Protein AF-A0A2M7PK44-F1 (afdb_monomer)

Solvent-accessible surface area (backbone atoms only — not comparable to full-atom values): 5521 Å² total; per-residue (Å²): 140,90,81,78,91,75,92,77,77,71,79,72,55,87,37,55,35,80,45,60,81,54,93,77,84,83,74,84,81,74,60,81,86,42,70,56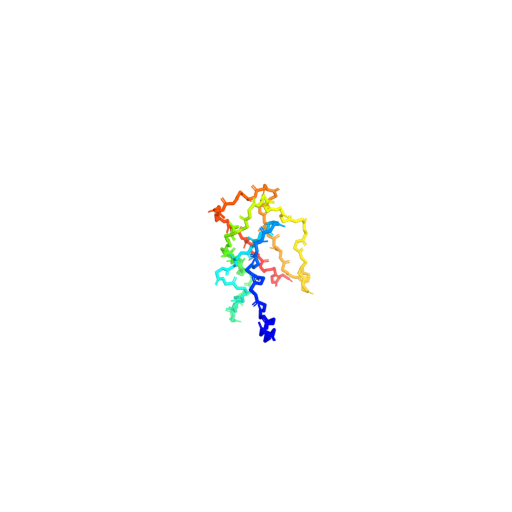,67,42,70,41,44,32,30,25,76,17,75,32,64,34,64,68,84,72,91,80,66,94,48,92,47,49,48,75,44,65,60,81,58,68,39,45,54,74,39,71,51,54,35,40,33,30,39,58,72,127

Structure (mmCIF, N/CA/C/O backbone):
data_AF-A0A2M7PK44-F1
#
_entry.id   AF-A0A2M7PK44-F1
#
loop_
_atom_site.group_PDB
_atom_site.id
_atom_site.type_symbol
_atom_site.label_atom_id
_atom_site.label_alt_id
_atom_site.label_comp_id
_atom_site.label_asym_id
_atom_site.label_entity_id
_atom_site.label_seq_id
_atom_site.pdbx_PDB_ins_code
_atom_site.Cartn_x
_atom_site.Cartn_y
_atom_site.Cartn_z
_atom_site.occupancy
_atom_site.B_iso_or_equiv
_atom_site.auth_seq_id
_atom_site.auth_comp_id
_atom_site.auth_asym_id
_atom_site.auth_atom_id
_atom_site.pdbx_PDB_model_num
ATOM 1 N N . MET A 1 1 ? -31.149 -32.688 28.047 1.00 41.31 1 MET A N 1
ATOM 2 C CA . MET A 1 1 ? -30.842 -32.519 26.614 1.00 41.31 1 MET A CA 1
ATOM 3 C C . MET A 1 1 ? -29.975 -31.275 26.479 1.00 41.31 1 MET A C 1
ATOM 5 O O . MET A 1 1 ? -30.512 -30.181 26.492 1.00 41.31 1 MET A O 1
ATOM 9 N N . VAL A 1 2 ? -28.649 -31.420 26.500 1.00 41.50 2 VAL A N 1
ATOM 10 C CA . VAL A 1 2 ? -27.717 -30.297 26.296 1.00 41.50 2 VAL A CA 1
ATOM 11 C C . VAL A 1 2 ? -27.259 -30.405 24.850 1.00 41.50 2 VAL A C 1
ATOM 13 O O . VAL A 1 2 ? -26.595 -31.377 24.499 1.00 41.50 2 VAL A O 1
ATOM 16 N N . MET A 1 3 ? -27.707 -29.482 24.000 1.00 42.59 3 MET A N 1
ATOM 17 C CA . MET A 1 3 ? -27.347 -29.451 22.587 1.00 42.59 3 MET A CA 1
ATOM 18 C C . MET A 1 3 ? -26.459 -28.239 22.292 1.00 42.59 3 MET A C 1
ATOM 20 O O . MET A 1 3 ? -26.861 -27.107 22.530 1.00 42.59 3 MET A O 1
ATOM 24 N N . VAL A 1 4 ? -25.297 -28.573 21.725 1.00 52.47 4 VAL A N 1
ATOM 25 C CA . VAL A 1 4 ? -24.449 -27.851 20.761 1.00 52.47 4 VAL A CA 1
ATOM 26 C C . VAL A 1 4 ? -23.774 -26.527 21.156 1.00 52.47 4 VAL A C 1
ATOM 28 O O . VAL A 1 4 ? -24.376 -25.464 21.217 1.00 52.47 4 VAL A O 1
ATOM 31 N N . ASN A 1 5 ? -22.443 -26.622 21.277 1.00 67.81 5 ASN A N 1
ATOM 32 C CA . ASN A 1 5 ? -21.498 -25.581 20.876 1.00 67.81 5 ASN A CA 1
ATOM 33 C C . ASN A 1 5 ? -21.613 -25.348 19.361 1.00 67.81 5 ASN A C 1
ATOM 35 O O . ASN A 1 5 ? -21.540 -26.314 18.599 1.00 67.81 5 ASN A O 1
ATOM 39 N N . ALA A 1 6 ? -21.675 -24.094 18.925 1.00 53.84 6 ALA A N 1
ATOM 40 C CA . ALA A 1 6 ? -21.255 -23.695 17.588 1.00 53.84 6 ALA A CA 1
ATOM 41 C C . ALA A 1 6 ? -20.727 -22.261 17.663 1.00 53.84 6 ALA A C 1
ATOM 43 O O . ALA A 1 6 ? -21.357 -21.375 18.230 1.00 53.84 6 ALA A O 1
ATOM 44 N N . GLN A 1 7 ? -19.505 -22.108 17.180 1.00 53.38 7 GLN A N 1
ATOM 45 C CA . GLN A 1 7 ? -18.732 -20.884 17.117 1.00 53.38 7 GLN A CA 1
ATOM 46 C C . GLN A 1 7 ? -19.471 -19.847 16.268 1.00 53.38 7 GLN A C 1
ATOM 48 O O . GLN A 1 7 ? -19.513 -19.973 15.053 1.00 53.38 7 GLN A O 1
ATOM 53 N N . ASP A 1 8 ? -19.991 -18.813 16.913 1.00 45.56 8 ASP A N 1
ATOM 54 C CA . ASP A 1 8 ? -20.245 -17.521 16.285 1.00 45.56 8 ASP A CA 1
ATOM 55 C C . ASP A 1 8 ? -19.477 -16.475 17.098 1.00 45.56 8 ASP A C 1
ATOM 57 O O . ASP A 1 8 ? -20.024 -15.519 17.648 1.00 45.56 8 ASP A O 1
ATOM 61 N N . ASP A 1 9 ? -18.156 -16.668 17.176 1.00 48.28 9 ASP A N 1
ATOM 62 C CA . ASP A 1 9 ? -17.217 -15.559 17.298 1.00 48.28 9 ASP A CA 1
ATOM 63 C C . ASP A 1 9 ? -17.348 -14.737 16.010 1.00 48.28 9 ASP A C 1
ATOM 65 O O . ASP A 1 9 ? -16.504 -14.777 15.113 1.00 48.28 9 ASP A O 1
ATOM 69 N N . ALA A 1 10 ? -18.455 -13.998 15.897 1.00 49.47 10 ALA A N 1
ATOM 70 C CA . ALA A 1 10 ? -18.513 -12.809 15.080 1.00 49.47 10 ALA A CA 1
ATOM 71 C C . ALA A 1 10 ? -17.318 -11.987 15.541 1.00 49.47 10 ALA A C 1
ATOM 73 O O . ALA A 1 10 ? -17.345 -11.416 16.632 1.00 49.47 10 ALA A O 1
ATOM 74 N N . LYS A 1 11 ? -16.238 -12.055 14.757 1.00 52.50 11 LYS A N 1
ATOM 75 C CA . LYS A 1 11 ? -14.974 -11.352 14.92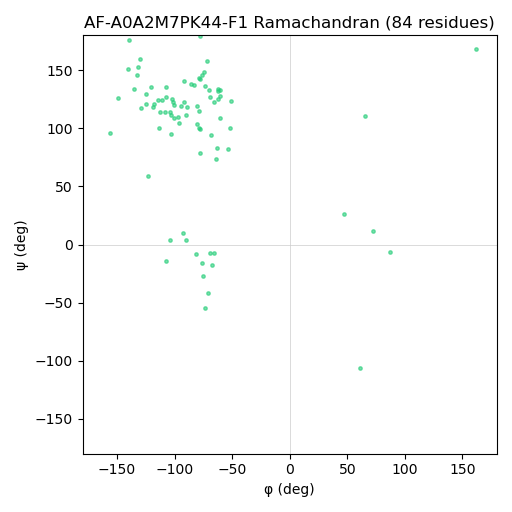6 1.00 52.50 11 LYS A CA 1
ATOM 76 C C . LYS A 1 11 ? -15.308 -9.873 15.050 1.00 52.50 11 LYS A C 1
ATOM 78 O O . LYS A 1 11 ? -15.296 -9.123 14.083 1.00 52.50 11 LYS A O 1
ATOM 83 N N . LYS A 1 12 ? -15.681 -9.458 16.256 1.00 51.50 12 LYS A N 1
ATOM 84 C CA . LYS A 1 12 ? -15.808 -8.073 16.645 1.00 51.50 12 LYS A CA 1
ATOM 85 C C . LYS A 1 12 ? -14.366 -7.621 16.627 1.00 51.50 12 LYS A C 1
ATOM 87 O O . LYS A 1 12 ? -13.618 -7.941 17.548 1.00 51.50 12 LYS A O 1
ATOM 92 N N . ALA A 1 13 ? -13.944 -7.049 15.504 1.00 55.03 13 ALA A N 1
ATOM 93 C CA . ALA A 1 13 ? -12.605 -6.527 15.329 1.00 55.03 13 ALA A CA 1
ATOM 94 C C . ALA A 1 13 ? -12.426 -5.387 16.338 1.00 55.03 13 ALA A C 1
ATOM 96 O O . ALA A 1 13 ? -12.684 -4.219 16.056 1.00 55.03 13 ALA A O 1
ATOM 97 N N . ASN A 1 14 ? -12.093 -5.754 17.574 1.00 62.03 14 ASN A N 1
ATOM 98 C CA . ASN A 1 14 ? -11.662 -4.855 18.626 1.00 62.03 14 ASN A CA 1
ATOM 99 C C . ASN A 1 14 ? -10.204 -4.542 18.290 1.00 62.03 14 ASN A C 1
ATOM 101 O O . ASN A 1 14 ? -9.292 -5.217 18.767 1.00 62.03 14 ASN A O 1
ATOM 105 N N . GLY A 1 15 ? -10.015 -3.642 17.331 1.00 74.12 15 GLY A N 1
ATOM 106 C CA . GLY A 1 15 ? -8.709 -3.334 16.778 1.00 74.12 15 GLY A CA 1
ATOM 107 C C . GLY A 1 15 ? -8.784 -2.623 15.428 1.00 74.12 15 GLY A C 1
ATOM 108 O O . GLY A 1 15 ? -9.852 -2.573 14.804 1.00 74.12 15 GLY A O 1
ATOM 109 N N . PRO A 1 16 ? -7.649 -2.090 14.957 1.00 81.75 16 PRO A N 1
ATOM 110 C CA . PRO A 1 16 ? -7.523 -1.588 13.600 1.00 81.75 16 PRO A CA 1
ATOM 111 C C . PRO A 1 16 ? -7.569 -2.765 12.617 1.00 81.75 16 PRO A C 1
ATOM 113 O O . PRO A 1 16 ? -6.814 -3.730 12.752 1.00 81.75 16 PRO A O 1
ATOM 116 N N . GLU A 1 17 ? -8.451 -2.697 11.622 1.00 85.56 17 GLU A N 1
ATOM 117 C CA . GLU A 1 17 ? -8.598 -3.737 10.602 1.00 85.56 17 GLU A CA 1
ATOM 118 C C . GLU A 1 17 ? -8.455 -3.106 9.227 1.00 85.56 17 GLU A C 1
ATOM 120 O O . GLU A 1 17 ? -9.191 -2.197 8.862 1.00 85.56 17 GLU A O 1
ATOM 125 N N . ILE A 1 18 ? -7.478 -3.588 8.469 1.00 85.75 18 ILE A N 1
ATOM 126 C CA . ILE A 1 18 ? -7.184 -3.103 7.129 1.00 85.75 18 ILE A CA 1
ATOM 127 C C . ILE A 1 18 ? -7.748 -4.081 6.101 1.00 85.75 18 ILE A C 1
ATOM 129 O O . ILE A 1 18 ? -7.425 -5.268 6.118 1.00 85.75 18 ILE A O 1
ATOM 133 N N . THR A 1 19 ? -8.562 -3.566 5.187 1.00 88.19 19 THR A N 1
ATOM 134 C CA . THR A 1 19 ? -9.069 -4.305 4.032 1.00 88.19 19 THR A CA 1
ATOM 135 C C . THR A 1 19 ? -8.469 -3.701 2.773 1.00 88.19 19 THR A C 1
ATOM 137 O O . THR A 1 19 ? -8.737 -2.551 2.439 1.00 88.19 19 THR A O 1
ATOM 140 N N . PHE A 1 20 ? -7.642 -4.470 2.074 1.00 87.62 20 PHE A N 1
ATOM 141 C CA . PHE A 1 20 ? -7.091 -4.070 0.783 1.00 87.62 20 PHE A CA 1
ATOM 142 C C . PHE A 1 20 ? -8.057 -4.444 -0.333 1.00 87.62 20 PHE A C 1
ATOM 144 O O . PHE A 1 20 ? -8.607 -5.546 -0.332 1.00 87.62 20 PHE A O 1
ATOM 151 N N . LYS A 1 21 ? -8.223 -3.546 -1.305 1.00 85.94 21 LYS A N 1
ATOM 152 C CA . LYS A 1 21 ? -8.968 -3.855 -2.530 1.00 85.94 21 LYS A CA 1
ATOM 153 C C . LYS A 1 21 ? -8.186 -4.826 -3.407 1.00 85.94 21 LYS A C 1
ATOM 155 O O . LYS A 1 21 ? -8.740 -5.788 -3.927 1.00 85.94 21 LYS A O 1
ATOM 160 N N . GLU A 1 22 ? -6.883 -4.594 -3.499 1.00 83.38 22 GLU A N 1
ATOM 161 C CA . GLU A 1 22 ? -5.933 -5.467 -4.167 1.00 83.38 22 GLU A CA 1
ATOM 162 C C . GLU A 1 22 ? -4.695 -5.614 -3.293 1.00 83.38 22 GLU A C 1
ATOM 164 O O . GLU A 1 22 ? -4.175 -4.643 -2.751 1.00 83.38 22 GLU A O 1
ATOM 169 N N . THR A 1 23 ? -4.235 -6.849 -3.129 1.00 80.12 23 THR A N 1
ATOM 170 C CA . THR A 1 23 ? -3.006 -7.171 -2.388 1.00 80.12 23 THR A CA 1
ATOM 171 C C . THR A 1 23 ? -1.871 -7.585 -3.313 1.00 80.12 23 THR A C 1
ATOM 173 O O . THR A 1 23 ? -0.720 -7.654 -2.888 1.00 80.12 23 THR A O 1
ATOM 176 N N . ILE A 1 24 ? -2.198 -7.879 -4.571 1.00 80.31 24 ILE A N 1
ATOM 177 C CA . ILE A 1 24 ? -1.275 -8.358 -5.586 1.00 80.31 24 ILE A CA 1
ATOM 178 C C . ILE A 1 24 ? -1.480 -7.477 -6.807 1.00 80.31 24 ILE A C 1
ATOM 180 O O . ILE A 1 24 ? -2.559 -7.473 -7.392 1.00 80.31 24 ILE A O 1
ATOM 184 N N . HIS A 1 25 ? -0.430 -6.757 -7.176 1.00 80.00 25 HIS A N 1
ATOM 185 C CA . HIS A 1 25 ? -0.333 -6.095 -8.463 1.00 80.00 25 HIS A CA 1
ATOM 186 C C . HIS A 1 25 ? 0.804 -6.753 -9.236 1.00 80.00 25 HIS A C 1
ATOM 188 O O . HIS A 1 25 ? 1.924 -6.848 -8.727 1.00 80.00 25 HIS A O 1
ATOM 194 N N . ASP A 1 26 ? 0.499 -7.244 -10.433 1.00 78.50 26 ASP A N 1
ATOM 195 C CA . ASP A 1 26 ? 1.507 -7.748 -11.355 1.00 78.50 26 ASP A CA 1
ATOM 196 C C . ASP A 1 26 ? 1.847 -6.637 -12.347 1.00 78.50 26 ASP A C 1
ATOM 198 O O . ASP A 1 26 ? 1.039 -6.274 -13.201 1.00 78.50 26 ASP A O 1
ATOM 202 N N . TYR A 1 27 ? 3.054 -6.095 -12.207 1.00 74.06 27 TYR A N 1
ATOM 203 C CA . TYR A 1 27 ? 3.591 -5.082 -13.108 1.00 74.06 27 TYR A CA 1
ATOM 204 C C . TYR A 1 27 ? 3.862 -5.639 -14.519 1.00 74.06 27 TYR A C 1
ATOM 206 O O . TYR A 1 27 ? 4.004 -4.873 -15.471 1.00 74.06 27 TYR A O 1
ATOM 214 N N . GLY A 1 28 ? 3.935 -6.965 -14.682 1.00 74.75 28 GLY A N 1
ATOM 215 C CA . GLY A 1 28 ? 4.191 -7.623 -15.954 1.00 74.75 28 GLY A CA 1
ATOM 216 C C . GLY A 1 28 ? 5.544 -7.227 -16.542 1.00 74.75 28 GLY A C 1
ATOM 217 O O . GLY A 1 28 ? 6.593 -7.685 -16.096 1.00 74.75 28 GLY A O 1
ATOM 218 N N . THR A 1 29 ? 5.521 -6.394 -17.583 1.00 73.06 29 THR A N 1
ATOM 219 C CA . THR A 1 29 ? 6.726 -5.883 -18.253 1.00 73.06 29 THR A CA 1
ATOM 220 C C . THR A 1 29 ? 6.823 -4.380 -18.027 1.00 73.06 29 THR A C 1
ATOM 222 O O . THR A 1 29 ? 6.154 -3.612 -18.713 1.00 73.06 29 THR A O 1
ATOM 225 N N . ILE A 1 30 ? 7.655 -3.970 -17.071 1.00 72.38 30 ILE A N 1
ATOM 226 C CA . ILE A 1 30 ? 7.998 -2.561 -16.840 1.00 72.38 30 ILE A CA 1
ATOM 227 C C . ILE A 1 30 ? 9.250 -2.193 -17.629 1.00 72.38 30 ILE A C 1
ATOM 229 O O . ILE A 1 30 ? 10.179 -2.997 -17.753 1.00 72.38 30 ILE A O 1
ATOM 233 N N . PHE A 1 31 ? 9.265 -0.988 -18.194 1.00 69.38 31 PHE A N 1
ATOM 234 C CA . PHE A 1 31 ? 10.451 -0.465 -18.861 1.00 69.38 31 PHE A CA 1
ATOM 235 C C . PHE A 1 31 ? 11.496 -0.046 -17.821 1.00 69.38 31 PHE A C 1
ATOM 237 O O . PHE A 1 31 ? 11.164 0.372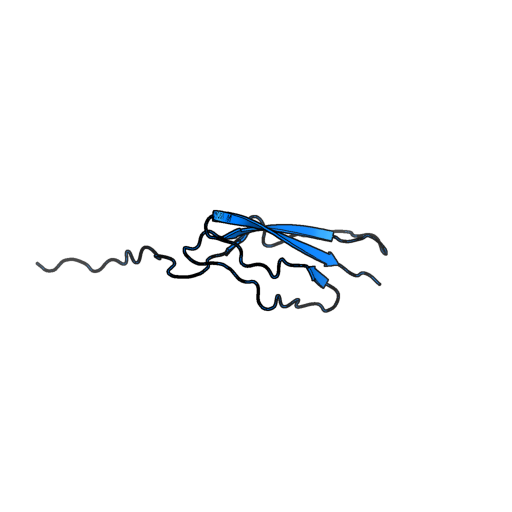 -16.714 1.00 69.38 31 PHE A O 1
ATOM 244 N N . VAL A 1 32 ? 12.774 -0.171 -18.182 1.00 66.44 32 VAL A N 1
ATOM 245 C CA . VAL A 1 32 ? 13.864 0.455 -17.421 1.00 66.44 32 VAL A CA 1
ATOM 246 C C . VAL A 1 32 ? 13.630 1.967 -17.427 1.00 66.44 32 VAL A C 1
ATOM 248 O O . VAL A 1 32 ? 13.337 2.516 -18.488 1.00 66.44 32 VAL A O 1
ATOM 251 N N . ASP A 1 33 ? 13.739 2.592 -16.253 1.00 66.75 33 ASP A N 1
ATOM 252 C CA . ASP A 1 33 ? 13.410 4.003 -15.980 1.00 66.75 33 ASP A CA 1
ATOM 253 C C . ASP A 1 33 ? 11.908 4.343 -15.970 1.00 66.75 33 ASP A C 1
ATOM 255 O O . ASP A 1 33 ? 11.548 5.520 -15.949 1.00 66.75 33 ASP A O 1
ATOM 259 N N . ASP A 1 34 ? 11.016 3.347 -15.963 1.00 69.44 34 ASP A N 1
ATOM 260 C CA . ASP A 1 34 ? 9.597 3.596 -15.702 1.00 69.44 34 ASP A CA 1
ATOM 261 C C . ASP A 1 34 ? 9.356 3.782 -14.200 1.00 69.44 34 ASP A C 1
ATOM 263 O O . ASP A 1 34 ? 9.941 3.085 -13.367 1.00 69.44 34 ASP A O 1
ATOM 267 N N . ASP A 1 35 ? 8.461 4.702 -13.842 1.00 67.50 35 ASP A N 1
ATOM 268 C CA . ASP A 1 35 ? 8.244 5.087 -12.444 1.00 67.50 35 ASP A CA 1
ATOM 269 C C . ASP A 1 35 ? 7.590 3.973 -11.612 1.00 67.50 35 ASP A C 1
ATOM 271 O O . ASP A 1 35 ? 7.486 4.114 -10.393 1.00 67.50 35 ASP A O 1
ATOM 275 N N . GLY A 1 36 ? 7.162 2.859 -12.232 1.00 73.25 36 GLY A N 1
ATOM 276 C CA . GLY A 1 36 ? 6.762 1.615 -11.559 1.00 73.25 36 GLY A CA 1
ATOM 277 C C . GLY A 1 36 ? 5.816 1.821 -10.369 1.00 73.25 36 GLY A C 1
ATOM 278 O O . GLY A 1 36 ? 5.843 1.049 -9.407 1.00 73.25 36 GLY A O 1
ATOM 279 N N . ALA A 1 37 ? 5.055 2.916 -10.383 1.00 81.75 37 ALA A N 1
ATOM 280 C CA . ALA A 1 37 ? 4.355 3.440 -9.229 1.00 81.75 37 ALA A CA 1
ATOM 281 C C . ALA A 1 37 ? 2.936 2.894 -9.240 1.00 81.75 37 ALA A C 1
ATOM 283 O O . ALA A 1 37 ? 2.174 3.148 -10.171 1.00 81.75 37 ALA A O 1
ATOM 284 N N . TYR A 1 38 ? 2.577 2.158 -8.197 1.00 84.88 38 TYR A N 1
ATOM 285 C CA . TYR A 1 38 ? 1.243 1.605 -8.038 1.00 84.88 38 TYR A CA 1
ATOM 286 C C . TYR A 1 38 ? 0.636 2.018 -6.708 1.00 84.88 38 TYR A C 1
ATOM 288 O O . TYR A 1 38 ? 1.254 1.850 -5.660 1.00 84.88 38 TYR A O 1
ATOM 296 N N . ASP A 1 39 ? -0.583 2.541 -6.749 1.00 87.19 39 ASP A N 1
ATOM 297 C CA . ASP A 1 39 ? -1.309 2.963 -5.558 1.00 87.19 39 ASP A CA 1
ATOM 298 C C . ASP A 1 39 ? -2.250 1.842 -5.106 1.00 87.19 39 ASP A C 1
ATOM 300 O O . ASP A 1 39 ? -3.305 1.608 -5.689 1.00 87.19 39 ASP A O 1
ATOM 304 N N . PHE A 1 40 ? -1.868 1.141 -4.041 1.00 86.88 40 PHE A N 1
ATOM 305 C CA . PHE A 1 40 ? -2.701 0.120 -3.415 1.00 86.88 40 PHE A CA 1
ATOM 306 C C . PHE A 1 40 ? -3.733 0.768 -2.496 1.00 86.88 40 PHE A C 1
ATOM 308 O O . PHE A 1 40 ? -3.406 1.182 -1.383 1.00 86.88 40 PHE A O 1
ATOM 315 N N . GLU A 1 41 ? -4.983 0.840 -2.942 1.00 89.69 41 GLU A N 1
ATOM 316 C CA . GLU A 1 41 ? -6.103 1.314 -2.125 1.00 89.69 41 GLU A CA 1
ATOM 317 C C . GLU A 1 41 ? -6.467 0.313 -1.016 1.00 89.69 41 GLU A C 1
ATOM 319 O O . GLU A 1 41 ? -6.646 -0.891 -1.245 1.00 89.69 41 GLU A O 1
ATOM 324 N N . PHE A 1 42 ? -6.632 0.832 0.197 1.00 89.44 42 PHE A N 1
ATOM 325 C CA . PHE A 1 42 ? -7.065 0.086 1.367 1.00 89.44 42 PHE A CA 1
ATOM 326 C C . PHE A 1 42 ? -8.030 0.901 2.221 1.00 89.44 42 PHE A C 1
ATOM 328 O O . PHE A 1 42 ? -7.947 2.123 2.307 1.00 89.44 42 PHE A O 1
ATOM 335 N N . THR A 1 43 ? -8.921 0.212 2.915 1.00 90.00 43 THR A N 1
ATOM 336 C CA . THR A 1 43 ? -9.916 0.816 3.798 1.00 90.00 43 THR A CA 1
ATOM 337 C C . THR A 1 43 ? -9.728 0.286 5.208 1.00 90.00 43 THR A C 1
ATOM 339 O O . THR A 1 43 ? -9.544 -0.918 5.404 1.00 90.00 43 THR A O 1
ATOM 342 N N . ASN A 1 44 ? -9.785 1.170 6.205 1.00 89.94 44 ASN A N 1
ATOM 343 C CA . ASN A 1 44 ? -9.854 0.745 7.596 1.00 89.94 44 ASN A CA 1
ATOM 344 C C . ASN A 1 44 ? -11.293 0.315 7.910 1.00 89.94 44 ASN A C 1
ATOM 346 O O . ASN A 1 44 ? -12.164 1.148 8.136 1.00 89.94 44 ASN A O 1
ATOM 350 N N . THR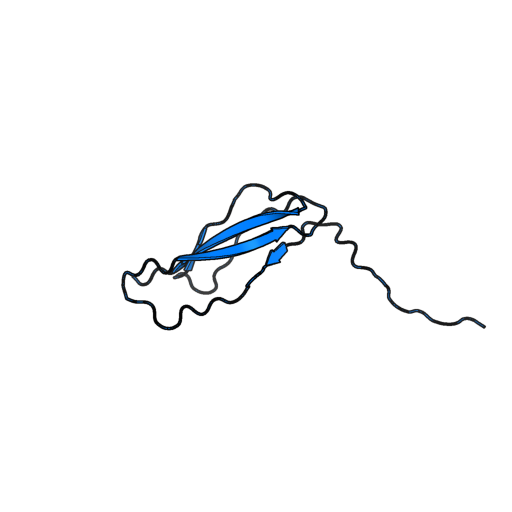 A 1 45 ? -11.553 -0.986 7.906 1.00 88.25 45 THR A N 1
ATOM 351 C CA . THR A 1 45 ? -12.849 -1.571 8.288 1.00 88.25 45 THR A CA 1
ATOM 352 C C . THR A 1 45 ? -12.914 -1.900 9.781 1.00 88.25 45 THR A C 1
ATOM 354 O O . THR A 1 45 ? -13.895 -2.480 10.241 1.00 88.25 45 THR A O 1
ATOM 357 N N . GLY A 1 46 ? -11.866 -1.559 10.535 1.00 85.25 46 GLY A N 1
ATOM 358 C CA . GLY A 1 46 ? -11.783 -1.780 11.972 1.00 85.25 46 GLY A CA 1
ATOM 359 C C . GLY A 1 46 ? -12.565 -0.758 12.779 1.00 85.25 46 GLY A C 1
ATOM 360 O O . GLY A 1 46 ? -13.154 0.177 12.247 1.00 85.25 46 GLY A O 1
ATOM 361 N N . ASN A 1 47 ? -12.529 -0.929 14.099 1.00 83.62 47 ASN A N 1
ATOM 362 C CA . ASN A 1 47 ? -13.185 -0.024 15.049 1.00 83.62 47 ASN A CA 1
ATOM 363 C C . ASN A 1 47 ? -12.195 0.911 15.768 1.00 83.62 47 ASN A C 1
ATOM 365 O O . ASN A 1 47 ? -12.600 1.678 16.639 1.00 83.62 47 ASN A O 1
ATOM 369 N N . GLU A 1 48 ? -10.909 0.860 15.412 1.00 85.88 48 GLU A N 1
ATOM 370 C CA . GLU A 1 48 ? -9.850 1.712 15.963 1.00 85.88 48 GLU A CA 1
ATOM 371 C C . GLU A 1 48 ? -9.010 2.368 14.850 1.00 85.88 48 GLU A C 1
ATOM 373 O O . GLU A 1 48 ? -8.995 1.869 13.718 1.00 85.88 48 GLU A O 1
ATOM 378 N N . PRO A 1 49 ? -8.294 3.473 15.145 1.00 86.19 49 PRO A N 1
ATOM 379 C CA . PRO A 1 49 ? -7.386 4.106 14.194 1.00 86.19 49 PRO A CA 1
ATOM 380 C C . PRO A 1 49 ? -6.271 3.151 13.758 1.00 86.19 49 PRO A C 1
ATOM 382 O O . PRO A 1 49 ? -5.548 2.587 14.580 1.00 86.19 49 PRO A O 1
ATOM 385 N N . LEU A 1 50 ? -6.106 3.000 12.450 1.00 85.44 50 LEU A N 1
ATOM 386 C CA . LEU A 1 50 ? -5.099 2.146 11.840 1.00 85.44 50 LEU A CA 1
ATOM 387 C C . LEU A 1 50 ? -3.834 2.960 11.562 1.00 85.44 50 LEU A C 1
ATOM 389 O O . LEU A 1 50 ? -3.872 3.949 10.838 1.00 85.44 50 LEU A O 1
ATOM 393 N N . ILE A 1 51 ? -2.701 2.528 12.117 1.00 85.12 51 ILE A N 1
ATOM 394 C CA . ILE A 1 51 ? -1.396 3.167 11.902 1.00 85.12 51 ILE A CA 1
ATOM 395 C C . ILE A 1 51 ? -0.449 2.166 11.244 1.00 85.12 51 ILE A C 1
ATOM 397 O O . ILE A 1 51 ? -0.084 1.138 11.823 1.00 85.12 51 ILE A O 1
ATOM 401 N N . LEU A 1 52 ? 0.008 2.496 10.038 1.00 82.69 52 LEU A N 1
ATOM 402 C CA . LEU A 1 52 ? 1.004 1.714 9.314 1.00 82.69 52 LEU A CA 1
ATOM 403 C C . LEU A 1 52 ? 2.401 1.992 9.888 1.00 82.69 52 LEU A C 1
ATOM 405 O O . LEU A 1 52 ? 3.042 2.999 9.591 1.00 82.69 52 LEU A O 1
ATOM 409 N N . SER A 1 53 ? 2.880 1.084 10.741 1.00 79.38 53 SER A N 1
ATOM 410 C CA . SER A 1 53 ? 4.144 1.281 11.463 1.00 79.38 53 SER A CA 1
ATOM 411 C C . SER A 1 53 ? 5.374 1.111 10.567 1.00 79.38 53 SER A C 1
ATOM 413 O O . SER A 1 53 ? 6.235 1.989 10.528 1.00 79.38 53 SER A O 1
ATOM 415 N N . LYS A 1 54 ? 5.489 -0.031 9.875 1.00 72.75 54 LYS A N 1
ATOM 416 C CA . LYS A 1 54 ? 6.632 -0.376 9.012 1.00 72.75 54 LYS A CA 1
ATOM 417 C C . LYS A 1 54 ? 6.208 -1.402 7.954 1.00 72.75 54 LYS A C 1
ATOM 419 O O . LYS A 1 54 ? 6.225 -2.596 8.261 1.00 72.75 54 LYS A O 1
ATOM 424 N N . PRO A 1 55 ? 5.847 -0.997 6.728 1.00 72.00 55 PRO A N 1
ATOM 425 C CA . PRO A 1 55 ? 5.756 -1.945 5.632 1.00 72.00 55 PRO A CA 1
ATOM 426 C C . PRO A 1 55 ? 7.141 -2.553 5.390 1.00 72.00 55 PRO A C 1
ATOM 428 O O . PRO A 1 55 ? 8.162 -1.864 5.374 1.00 72.00 55 PRO A O 1
ATOM 431 N N . ARG A 1 56 ? 7.173 -3.878 5.276 1.00 66.88 56 ARG A N 1
ATOM 432 C CA . ARG A 1 56 ? 8.367 -4.665 4.961 1.00 66.88 56 ARG A CA 1
ATOM 433 C C . ARG A 1 56 ? 8.254 -5.088 3.503 1.00 66.88 56 ARG A C 1
ATOM 435 O O . ARG A 1 56 ? 7.372 -5.877 3.181 1.00 66.88 56 ARG A O 1
ATOM 442 N N . SER A 1 57 ? 9.141 -4.597 2.646 1.00 66.62 57 SER A N 1
ATOM 443 C CA . SER A 1 57 ? 9.336 -5.165 1.313 1.00 66.62 57 SER A CA 1
ATOM 444 C C . SER A 1 57 ? 10.289 -6.362 1.402 1.00 66.62 57 SER A C 1
ATOM 446 O O . SER A 1 57 ? 11.277 -6.339 2.138 1.00 66.62 57 SER A O 1
ATOM 448 N N . SER A 1 58 ? 9.966 -7.447 0.695 1.00 67.94 58 SER A N 1
ATOM 449 C CA . SER A 1 58 ? 10.846 -8.618 0.561 1.00 67.94 58 SER A CA 1
ATOM 450 C C . SER A 1 58 ? 12.003 -8.355 -0.409 1.00 67.94 58 SER A C 1
ATOM 452 O O . SER A 1 58 ? 13.072 -8.939 -0.252 1.00 67.94 58 SER A O 1
ATOM 454 N N . CYS A 1 59 ? 11.808 -7.447 -1.371 1.00 62.84 59 CYS A N 1
ATOM 455 C CA . CYS A 1 59 ? 12.836 -6.932 -2.269 1.00 62.84 59 CYS A CA 1
ATOM 456 C C . CYS A 1 59 ? 13.180 -5.489 -1.896 1.00 62.84 59 CYS A C 1
ATOM 458 O O . CYS A 1 59 ? 12.300 -4.630 -1.847 1.00 62.84 59 CYS A O 1
ATOM 460 N N . GLY A 1 60 ? 14.467 -5.196 -1.691 1.00 61.53 60 GLY A N 1
ATOM 461 C CA . GLY A 1 60 ? 14.948 -3.831 -1.436 1.00 61.53 60 GLY A CA 1
ATOM 462 C C . GLY A 1 60 ? 14.768 -2.865 -2.617 1.00 61.53 60 GLY A C 1
ATOM 463 O O . GLY A 1 60 ? 14.996 -1.673 -2.460 1.00 61.53 60 GLY A O 1
ATOM 464 N N . CYS A 1 61 ? 14.344 -3.378 -3.774 1.00 69.12 61 CYS A N 1
ATOM 465 C CA . CYS A 1 61 ? 14.024 -2.623 -4.980 1.00 69.12 61 CYS A CA 1
ATOM 466 C C . CYS A 1 61 ? 12.668 -1.897 -4.907 1.00 69.12 61 CYS A C 1
ATOM 468 O O . CYS A 1 61 ? 12.395 -0.998 -5.695 1.00 69.12 61 CYS A O 1
ATOM 470 N N . THR A 1 62 ? 11.805 -2.268 -3.958 1.00 75.62 62 THR A N 1
ATOM 471 C CA . THR A 1 62 ? 10.465 -1.695 -3.813 1.00 75.62 62 THR A CA 1
ATOM 472 C C . THR A 1 62 ? 10.452 -0.650 -2.702 1.00 75.62 62 THR A C 1
ATOM 474 O O . THR A 1 62 ? 10.721 -0.972 -1.541 1.00 75.62 62 THR A O 1
ATOM 477 N N . VAL A 1 63 ? 10.103 0.588 -3.049 1.00 80.12 63 VAL A N 1
ATOM 478 C CA . VAL A 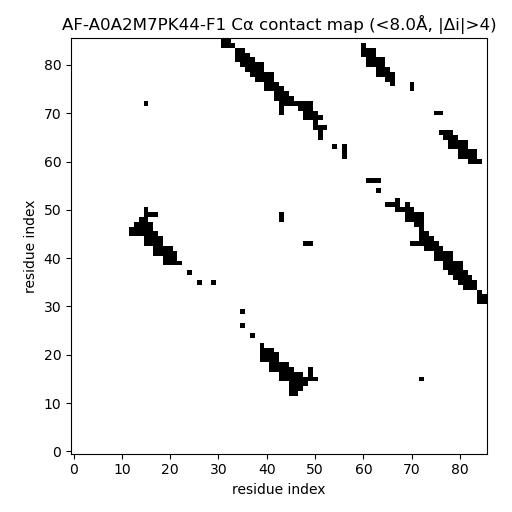1 63 ? 9.969 1.723 -2.131 1.00 80.12 63 VAL A CA 1
ATOM 479 C C . VAL A 1 63 ? 8.480 1.968 -1.863 1.00 80.12 63 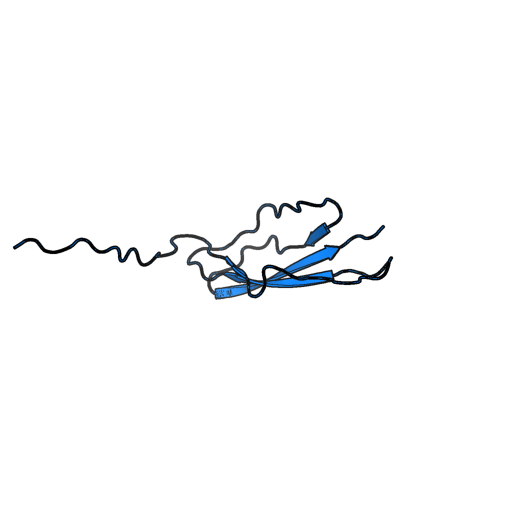VAL A C 1
ATOM 481 O O . VAL A 1 63 ? 7.815 2.647 -2.647 1.00 80.12 63 VAL A O 1
ATOM 484 N N . PRO A 1 64 ? 7.914 1.413 -0.775 1.00 80.56 64 PRO A N 1
ATOM 485 C CA . PRO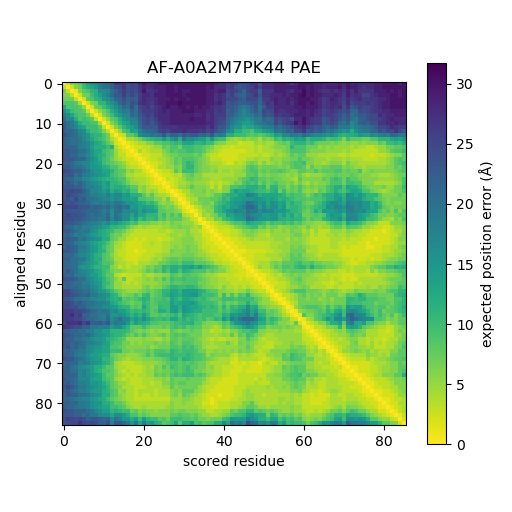 A 1 64 ? 6.568 1.765 -0.359 1.00 80.56 64 PRO A CA 1
ATOM 486 C C . PRO A 1 64 ? 6.568 3.167 0.261 1.00 80.56 64 PRO A C 1
ATOM 488 O O . PRO A 1 64 ? 7.411 3.509 1.087 1.00 80.56 64 PRO A O 1
ATOM 491 N N . SER A 1 65 ? 5.575 3.957 -0.099 1.00 83.75 65 SER A N 1
ATOM 492 C CA . SER A 1 65 ? 5.196 5.232 0.484 1.00 83.75 65 SER A CA 1
ATOM 493 C C . SER A 1 65 ? 3.787 5.063 1.035 1.00 83.75 65 SER A C 1
ATOM 495 O O . SER A 1 65 ? 2.858 4.677 0.329 1.00 83.75 65 SER A O 1
ATOM 497 N N . TRP A 1 66 ? 3.638 5.285 2.332 1.00 85.88 66 TRP A N 1
ATOM 498 C CA . TRP A 1 66 ? 2.386 5.077 3.040 1.00 85.88 66 TRP A CA 1
ATOM 499 C C . TRP A 1 66 ? 2.069 6.292 3.909 1.00 85.88 66 TRP A C 1
ATOM 501 O O . TRP A 1 66 ? 2.988 6.987 4.363 1.00 85.88 66 TRP A O 1
ATOM 511 N N . PRO A 1 67 ? 0.783 6.544 4.184 1.00 83.19 67 PRO A N 1
ATOM 512 C CA . PRO A 1 67 ? 0.390 7.558 5.148 1.00 83.19 67 PRO A CA 1
ATOM 513 C C . PRO A 1 67 ? 0.921 7.182 6.538 1.00 83.19 67 PRO A C 1
ATOM 515 O O . PRO A 1 67 ? 0.661 6.095 7.054 1.00 83.19 67 PRO A O 1
ATOM 518 N N . LYS A 1 68 ? 1.675 8.093 7.162 1.00 81.81 68 LYS A N 1
ATOM 519 C CA . LYS A 1 68 ? 2.061 7.985 8.584 1.00 81.81 68 LYS A CA 1
ATOM 520 C C . LYS A 1 68 ? 0.954 8.463 9.522 1.00 81.81 68 LYS A C 1
ATOM 522 O O . LYS A 1 68 ? 1.084 8.347 10.739 1.00 81.81 68 LYS A O 1
ATOM 527 N N . GLU A 1 69 ? -0.090 9.045 8.951 1.00 84.38 69 GLU A N 1
ATOM 528 C CA . GLU A 1 69 ? -1.254 9.523 9.674 1.00 84.38 69 GLU A CA 1
ATOM 529 C C . GLU A 1 69 ? -2.147 8.339 10.075 1.00 84.38 69 GLU A C 1
ATOM 531 O O . GLU A 1 69 ? -2.214 7.346 9.341 1.00 84.38 69 GLU A O 1
ATOM 536 N N . PRO A 1 70 ? -2.817 8.406 11.237 1.00 85.38 70 PRO A N 1
ATOM 537 C CA . PRO A 1 70 ? -3.789 7.395 11.628 1.00 85.38 70 PRO A CA 1
ATOM 538 C C . PRO A 1 70 ? -4.993 7.426 10.681 1.00 85.38 70 PRO A C 1
ATOM 540 O O . PRO A 1 70 ? -5.660 8.451 10.583 1.00 85.38 70 PRO A O 1
ATOM 543 N N . ILE A 1 71 ? -5.294 6.302 10.029 1.00 88.94 71 ILE A N 1
ATOM 544 C CA . ILE A 1 71 ? -6.503 6.144 9.213 1.00 88.94 71 ILE A CA 1
ATOM 545 C C . ILE A 1 71 ? -7.673 5.834 10.149 1.00 88.94 71 ILE A C 1
ATOM 547 O O . ILE A 1 71 ? -7.644 4.821 10.858 1.00 88.94 71 ILE A O 1
ATOM 551 N N . LEU A 1 72 ? -8.702 6.681 10.180 1.00 88.00 72 LEU A N 1
ATOM 552 C CA . LEU A 1 72 ? -9.861 6.470 11.052 1.00 88.00 72 LEU A CA 1
ATOM 553 C C . LEU A 1 72 ? -10.740 5.298 10.569 1.00 88.00 72 LEU A C 1
ATOM 555 O O . LEU A 1 72 ? -10.690 4.925 9.397 1.00 88.00 72 LEU A O 1
ATOM 559 N N . PRO A 1 73 ? -11.556 4.694 11.452 1.00 88.81 73 PRO A N 1
ATOM 560 C CA . PRO A 1 73 ? -12.568 3.711 11.066 1.00 88.81 73 PRO A CA 1
ATOM 561 C C . PRO A 1 73 ? -13.468 4.213 9.928 1.00 88.81 73 PRO A C 1
ATOM 563 O O . PRO A 1 73 ? -14.108 5.255 10.050 1.00 88.81 73 PRO A O 1
ATOM 566 N N . GLY A 1 74 ? -13.529 3.465 8.828 1.00 86.81 74 GLY A N 1
ATOM 567 C CA . GLY A 1 74 ? -14.293 3.802 7.626 1.00 86.81 74 GLY A CA 1
ATOM 568 C C . GLY A 1 74 ? -13.552 4.677 6.612 1.00 86.81 74 GLY A C 1
ATOM 569 O O . GLY A 1 74 ? -14.061 4.875 5.508 1.00 86.81 74 GLY A O 1
ATOM 570 N N . GLU A 1 75 ? -12.355 5.174 6.930 1.00 88.50 75 GLU A N 1
ATOM 571 C CA . GLU A 1 75 ? -11.547 5.916 5.965 1.00 88.50 75 GLU A CA 1
ATOM 572 C C . GLU A 1 75 ? -10.826 4.979 4.995 1.00 88.50 75 GLU A C 1
ATOM 574 O O . GLU A 1 75 ? -10.360 3.889 5.342 1.00 88.50 75 GLU A O 1
ATOM 579 N N . THR A 1 76 ? -10.731 5.438 3.750 1.00 88.19 76 THR A N 1
ATOM 580 C CA . THR A 1 76 ? -9.977 4.780 2.685 1.00 88.19 76 THR A CA 1
ATOM 581 C C . THR A 1 76 ? -8.728 5.591 2.400 1.00 88.19 76 THR A C 1
ATOM 583 O O . THR A 1 76 ? -8.777 6.817 2.327 1.00 88.19 76 THR A O 1
ATOM 586 N N . ASN A 1 77 ? -7.606 4.904 2.253 1.00 89.50 77 ASN A N 1
ATOM 587 C CA . ASN A 1 77 ? -6.319 5.498 1.952 1.00 89.50 77 ASN A CA 1
ATOM 588 C C . ASN A 1 77 ? -5.570 4.615 0.941 1.00 89.50 77 ASN A C 1
ATOM 590 O O . ASN A 1 77 ? -6.064 3.561 0.545 1.00 89.50 77 ASN A O 1
ATOM 594 N N . SER A 1 78 ? -4.401 5.045 0.475 1.00 88.25 78 SER A N 1
ATOM 595 C CA . SER A 1 78 ? -3.615 4.293 -0.506 1.00 88.25 78 SER A CA 1
ATOM 596 C C . SER A 1 78 ? -2.149 4.187 -0.100 1.00 88.25 78 SER A C 1
ATOM 598 O O . SER A 1 78 ? -1.592 5.078 0.543 1.00 88.25 78 SER A O 1
ATOM 600 N N . ILE A 1 79 ? -1.523 3.058 -0.435 1.00 86.62 79 ILE A N 1
ATOM 601 C CA . ILE A 1 79 ? -0.079 2.850 -0.308 1.00 86.62 79 ILE A CA 1
ATOM 602 C C . ILE A 1 79 ? 0.516 2.970 -1.703 1.00 86.62 79 ILE A C 1
ATOM 604 O O . ILE A 1 79 ? 0.310 2.095 -2.538 1.00 86.62 79 ILE A O 1
ATOM 608 N N . LYS A 1 80 ? 1.283 4.031 -1.935 1.00 86.19 80 LYS A N 1
ATOM 609 C CA . LYS A 1 80 ? 2.027 4.226 -3.176 1.00 86.19 80 LYS A CA 1
ATOM 610 C C . LYS A 1 80 ? 3.280 3.373 -3.149 1.00 86.19 80 LYS A C 1
ATOM 612 O O . LYS A 1 80 ? 4.164 3.599 -2.337 1.00 86.19 80 LYS A O 1
ATOM 617 N N . VAL A 1 81 ? 3.380 2.392 -4.021 1.00 84.06 81 VA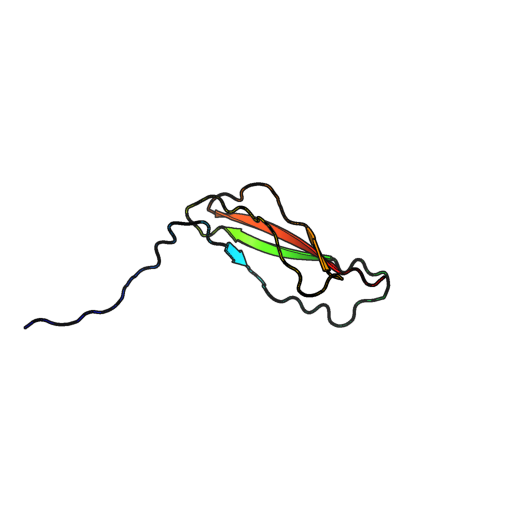L A N 1
ATOM 618 C CA . VAL A 1 81 ? 4.528 1.500 -4.131 1.00 84.06 81 VAL A CA 1
ATOM 619 C C . VAL A 1 81 ? 5.280 1.841 -5.402 1.00 84.06 81 VAL A C 1
ATOM 621 O O . VAL A 1 81 ? 4.758 1.647 -6.491 1.00 84.06 81 VAL A O 1
ATOM 624 N N . THR A 1 82 ? 6.501 2.345 -5.258 1.00 81.31 82 THR A N 1
ATOM 625 C CA . THR A 1 82 ? 7.385 2.676 -6.378 1.00 81.31 82 THR A CA 1
ATOM 626 C C . THR A 1 82 ? 8.423 1.577 -6.536 1.00 81.31 82 THR A C 1
ATOM 628 O O . THR A 1 82 ? 9.159 1.267 -5.594 1.00 81.31 82 THR A O 1
ATOM 631 N N . TYR A 1 83 ? 8.486 0.971 -7.716 1.00 77.94 83 TYR A N 1
ATOM 632 C CA . TYR A 1 83 ? 9.517 -0.002 -8.046 1.00 77.94 83 TYR A CA 1
ATOM 633 C C . TYR A 1 83 ? 10.734 0.708 -8.644 1.00 77.94 83 TYR A C 1
ATOM 635 O O . TYR A 1 83 ? 10.639 1.342 -9.686 1.00 77.94 83 TYR A O 1
ATOM 643 N N . ASN A 1 84 ? 11.882 0.608 -7.980 1.00 71.88 84 ASN A N 1
ATOM 644 C CA . ASN A 1 84 ? 13.132 1.167 -8.472 1.00 71.88 84 ASN A CA 1
ATOM 645 C C . ASN A 1 84 ? 13.858 0.114 -9.334 1.00 71.88 84 ASN A C 1
ATOM 647 O O . ASN A 1 84 ? 14.298 -0.913 -8.811 1.00 71.88 84 ASN A O 1
ATOM 651 N N . THR A 1 85 ? 13.953 0.359 -10.648 1.00 65.31 85 THR A N 1
ATOM 652 C CA . THR A 1 85 ? 14.614 -0.524 -11.634 1.00 65.31 85 THR A CA 1
ATOM 653 C C . THR A 1 85 ? 16.093 -0.192 -11.883 1.00 65.31 85 THR A C 1
ATOM 655 O O . THR A 1 85 ? 16.647 -0.674 -12.871 1.00 65.31 85 THR A O 1
ATOM 658 N N . HIS A 1 86 ? 16.694 0.688 -11.080 1.00 61.34 86 HIS A N 1
ATOM 659 C CA . HIS A 1 86 ? 18.007 1.288 -11.344 1.00 61.34 86 HIS A CA 1
ATOM 660 C C . HIS A 1 86 ? 19.198 0.328 -11.166 1.00 61.34 86 HIS A C 1
ATOM 662 O O . HIS A 1 86 ? 19.077 -0.668 -10.413 1.00 61.34 86 HIS A O 1
#

Secondary structure (DSSP, 8-state):
--------------S--EEES-S-----SPPTT---EEEEEEEE-SSS-B-------SSTTEEEE---SPBPTT-EEEEEEEE---

Sequence (86 aa):
MVMVNAQDDAKKANGPEITFKETIHDYGTIFVDDDGAYDFEFTNTGNEPLILSKPRSSCGCTVPSWPKEPILPGETNSIKVTYNTH

Mean predicted aligned error: 10.58 Å

Foldseek 3Di:
DDDDDDDPPVVLQPDWDKDWPDPDDDPPDDDQVDQQKDKTKIAGQHQAFDADDDDDDPDPQKDWDFDRDTAHNGGMDIIIITGHND

pLDDT: mean 75.34, std 13.31, range [41.31, 90.0]

Radius of gyration: 18.22 Å; Cα contacts (8 Å, |Δi|>4): 153; chains: 1; bounding box: 49×42×46 Å

Nearest PDB structures (foldseek):
  2msp-assembly1_A  TM=6.974E-01  e=1.629E-01  Ascaris suum
  2qsv-assembly1_A  TM=8.273E-01  e=3.282E-01  Porphyromonas gingivalis W83
  2b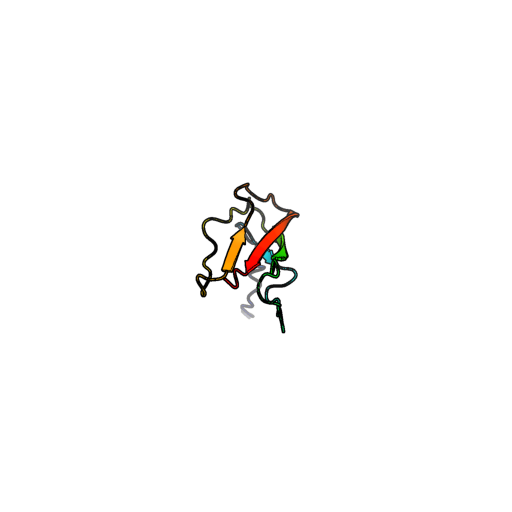vu-assembly3_C  TM=6.834E-01  e=2.452E-01  Ascaris suum
  1msp-assembly1_A  TM=7.137E-01  e=4.395E-01  Ascaris suum
  1wic-assembly1_A  TM=6.834E-01  e=2.253E+00  Mus musculus